Protein AF-A0A8S3E5N0-F1 (afdb_monomer)

pLDDT: mean 90.15, std 7.35, range [54.97, 97.44]

Secondary structure (DSSP, 8-state):
-HHHHHHHHHHHHHHHHHHHHHHHHHHHHHHHHHHHHHHHHHHHHHHTS-THHHHHHHHHHHHHHHTT-HHHHHHHHHHS--

Sequence (82 aa):
SFMKRNYIDLLNLNRDLIHGYKIRCTNHEELMKKLRYLNQMVQKAGNLRIGKYKTIAINQCRAAIKANNAQLLIKTIKTGSV

Structure (mmCIF, N/CA/C/O backbone):
data_AF-A0A8S3E5N0-F1
#
_entry.id   AF-A0A8S3E5N0-F1
#
loop_
_atom_site.group_PDB
_atom_site.id
_atom_site.type_symbol
_atom_site.label_atom_id
_atom_site.label_alt_id
_atom_site.label_comp_id
_atom_site.label_asym_id
_atom_site.label_entity_id
_atom_site.label_seq_id
_atom_site.pdbx_PDB_ins_code
_atom_site.Cartn_x
_atom_site.Cartn_y
_atom_site.Cartn_z
_atom_site.occupancy
_atom_site.B_iso_or_equiv
_atom_site.auth_seq_id
_atom_site.auth_comp_id
_atom_site.auth_asym_id
_atom_site.auth_atom_id
_atom_site.pdbx_PDB_model_num
ATOM 1 N N . SER A 1 1 ? 25.464 3.864 -42.947 1.00 78.50 1 SER A N 1
ATOM 2 C CA . SER A 1 1 ? 26.049 2.662 -42.319 1.00 78.50 1 SER A CA 1
ATOM 3 C C . SER A 1 1 ? 25.133 2.054 -41.282 1.00 78.50 1 SER A C 1
ATOM 5 O O . SER A 1 1 ? 24.509 2.787 -40.522 1.00 78.50 1 SER A O 1
ATOM 7 N N . PHE A 1 2 ? 25.087 0.721 -41.241 1.00 87.56 2 PHE A N 1
ATOM 8 C CA . PHE A 1 2 ? 24.396 -0.094 -40.235 1.00 87.56 2 PHE A CA 1
ATOM 9 C C . PHE A 1 2 ? 24.655 0.386 -38.795 1.00 87.56 2 PHE A C 1
ATOM 11 O O . PHE A 1 2 ? 23.712 0.562 -38.032 1.00 87.56 2 PHE A O 1
ATOM 18 N N . MET A 1 3 ? 25.899 0.749 -38.468 1.00 88.88 3 MET A N 1
ATOM 19 C CA . MET A 1 3 ? 26.272 1.288 -37.151 1.00 88.88 3 MET A CA 1
ATOM 20 C C . MET A 1 3 ? 25.484 2.544 -36.750 1.00 88.88 3 MET A C 1
ATOM 22 O O . MET A 1 3 ? 24.986 2.622 -35.635 1.00 88.88 3 MET A O 1
ATOM 26 N N . LYS A 1 4 ? 25.290 3.504 -37.667 1.00 90.81 4 LYS A N 1
ATOM 27 C CA . LYS A 1 4 ? 24.549 4.745 -37.373 1.00 90.81 4 LYS A CA 1
ATOM 28 C C . LYS A 1 4 ? 23.080 4.467 -37.032 1.00 90.81 4 LYS A C 1
ATOM 30 O O . LYS A 1 4 ? 22.531 5.148 -36.178 1.00 90.81 4 LYS A O 1
ATOM 35 N N . ARG A 1 5 ? 22.464 3.469 -37.677 1.00 91.06 5 ARG A N 1
ATOM 36 C CA . ARG A 1 5 ? 21.080 3.054 -37.392 1.00 91.06 5 ARG A CA 1
ATOM 37 C C . ARG A 1 5 ? 20.966 2.422 -36.004 1.00 91.06 5 ARG A C 1
ATOM 39 O O . ARG A 1 5 ? 20.208 2.933 -35.197 1.00 91.06 5 ARG A O 1
ATOM 46 N N . ASN A 1 6 ? 21.831 1.459 -35.677 1.00 91.25 6 ASN A N 1
ATOM 47 C CA . ASN A 1 6 ? 21.856 0.842 -34.343 1.00 91.25 6 ASN A CA 1
ATOM 48 C C . ASN A 1 6 ? 22.062 1.862 -33.208 1.00 91.25 6 ASN A C 1
ATOM 50 O O . ASN A 1 6 ? 21.430 1.756 -32.163 1.00 91.25 6 ASN A O 1
ATOM 54 N N . TYR A 1 7 ? 22.916 2.874 -33.404 1.00 94.94 7 TYR A N 1
ATOM 55 C CA . TYR A 1 7 ? 23.091 3.941 -32.411 1.00 94.94 7 TYR A CA 1
ATOM 56 C C . TYR A 1 7 ? 21.845 4.820 -32.244 1.00 94.94 7 TYR A C 1
ATOM 58 O O . TYR A 1 7 ? 21.542 5.230 -31.126 1.00 94.94 7 TYR A O 1
ATOM 66 N N . ILE A 1 8 ? 21.125 5.112 -33.332 1.00 94.62 8 ILE A N 1
ATOM 67 C CA . ILE A 1 8 ? 19.854 5.848 -33.273 1.00 94.62 8 ILE A CA 1
ATOM 68 C C . ILE A 1 8 ? 18.800 5.016 -32.535 1.00 94.62 8 ILE A C 1
ATOM 70 O O . ILE A 1 8 ? 18.124 5.544 -31.655 1.00 94.62 8 ILE A O 1
ATOM 74 N N . ASP A 1 9 ? 18.712 3.719 -32.829 1.00 94.62 9 ASP A N 1
ATOM 75 C CA . ASP A 1 9 ? 17.765 2.809 -32.181 1.00 94.62 9 ASP A CA 1
ATOM 76 C C . ASP A 1 9 ? 18.055 2.676 -30.680 1.00 94.62 9 ASP A C 1
ATOM 78 O O . ASP A 1 9 ? 17.147 2.794 -29.858 1.00 94.62 9 ASP A O 1
ATOM 82 N N . LEU A 1 10 ? 19.331 2.541 -30.300 1.00 94.94 10 LEU A N 1
ATOM 83 C CA . LEU A 1 10 ? 19.754 2.525 -28.898 1.00 94.94 10 LEU A CA 1
ATOM 84 C C . LEU A 1 10 ? 19.410 3.836 -28.180 1.00 94.94 10 LEU A C 1
ATOM 86 O O . LEU A 1 10 ? 18.998 3.832 -27.020 1.00 94.94 10 LEU A O 1
ATOM 90 N N . LEU A 1 11 ? 19.581 4.972 -28.857 1.00 95.88 11 LEU A N 1
ATOM 91 C CA . LEU A 1 11 ? 19.278 6.281 -28.291 1.00 95.88 11 LEU A CA 1
ATOM 92 C C . LEU A 1 11 ? 17.771 6.470 -28.082 1.00 95.88 11 LEU A C 1
ATOM 94 O O . LEU A 1 11 ? 17.367 7.012 -27.053 1.00 95.88 11 LEU A O 1
ATOM 98 N N . ASN A 1 12 ? 16.947 5.991 -29.014 1.00 96.38 12 ASN A N 1
ATOM 99 C CA . ASN A 1 12 ? 15.493 5.980 -28.865 1.00 96.38 12 ASN A CA 1
ATOM 100 C C . ASN A 1 12 ? 15.065 5.067 -27.709 1.00 96.38 12 ASN A C 1
ATOM 102 O O . ASN A 1 12 ? 14.345 5.517 -26.822 1.00 96.38 12 ASN A O 1
ATOM 106 N N . LEU A 1 13 ? 15.608 3.848 -27.634 1.00 96.75 13 LEU A N 1
ATOM 107 C CA . LEU A 1 13 ? 15.327 2.920 -26.538 1.00 96.75 13 LEU A CA 1
ATOM 108 C C . LEU A 1 13 ? 15.708 3.505 -25.171 1.00 96.75 13 LEU A C 1
ATOM 110 O O . LEU A 1 13 ? 14.945 3.400 -24.214 1.00 96.75 13 LEU A O 1
ATOM 114 N N . ASN A 1 14 ? 16.869 4.154 -25.071 1.00 97.12 14 ASN A N 1
ATOM 115 C CA . ASN A 1 14 ? 17.293 4.805 -23.833 1.00 97.12 14 ASN A CA 1
ATOM 116 C C . ASN A 1 14 ? 16.345 5.939 -23.427 1.00 97.12 14 ASN A C 1
ATOM 118 O O . ASN A 1 14 ? 16.048 6.091 -22.242 1.00 97.12 14 ASN A O 1
ATOM 122 N N . ARG A 1 15 ? 15.847 6.727 -24.388 1.00 96.62 15 ARG A N 1
ATOM 123 C CA . ARG A 1 15 ? 14.85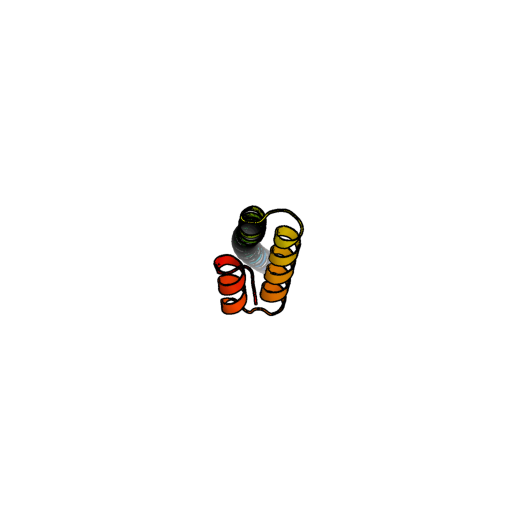3 7.775 -24.109 1.00 96.62 15 ARG A CA 1
ATOM 124 C C . ARG A 1 15 ? 13.553 7.179 -23.579 1.00 96.62 15 ARG A C 1
ATOM 126 O O . ARG A 1 15 ? 13.059 7.653 -22.555 1.00 96.62 15 ARG A O 1
ATOM 133 N N . ASP A 1 16 ? 13.054 6.123 -24.213 1.00 96.94 16 ASP A N 1
ATOM 134 C CA . ASP A 1 16 ? 11.830 5.437 -23.790 1.00 96.94 16 ASP A CA 1
ATOM 135 C C . ASP A 1 16 ? 11.991 4.804 -22.404 1.00 96.94 16 ASP A C 1
ATOM 137 O O . ASP A 1 16 ? 11.105 4.915 -21.552 1.00 96.94 16 ASP A O 1
ATOM 141 N N . LEU A 1 17 ? 13.158 4.214 -22.128 1.00 97.31 17 LEU A N 1
ATOM 142 C CA . LEU A 1 17 ? 13.478 3.635 -20.828 1.00 97.31 17 LEU A CA 1
ATOM 143 C C . LEU A 1 17 ? 13.496 4.697 -19.726 1.00 97.31 17 LEU A C 1
ATOM 145 O O . LEU A 1 17 ? 12.884 4.498 -18.676 1.00 97.31 17 LEU A O 1
ATOM 149 N N . ILE A 1 18 ? 14.160 5.833 -19.957 1.00 97.25 18 ILE A N 1
ATOM 150 C CA . ILE A 1 18 ? 14.206 6.945 -18.997 1.00 97.25 18 ILE A CA 1
ATOM 151 C C . ILE A 1 18 ? 12.797 7.493 -18.753 1.00 97.25 18 ILE A C 1
ATOM 153 O O . ILE A 1 18 ? 12.420 7.753 -17.607 1.00 97.25 18 ILE A O 1
ATOM 157 N N . HIS A 1 19 ? 12.000 7.638 -19.811 1.00 97.31 19 HIS A N 1
ATOM 158 C CA . HIS A 1 19 ? 10.623 8.100 -19.702 1.00 97.31 19 HIS A CA 1
ATOM 159 C C . HIS A 1 19 ? 9.762 7.136 -18.870 1.00 97.31 19 HIS A C 1
ATOM 161 O O . HIS A 1 19 ? 9.131 7.548 -17.893 1.00 97.31 19 HIS A O 1
ATOM 167 N N . GLY A 1 20 ? 9.797 5.840 -19.192 1.00 96.94 20 GLY A N 1
ATOM 168 C CA . GLY A 1 20 ? 9.073 4.806 -18.454 1.00 96.94 20 GLY A CA 1
ATOM 169 C C . GLY A 1 20 ? 9.539 4.674 -17.003 1.00 96.94 20 GLY A C 1
ATOM 170 O O . GLY A 1 20 ? 8.719 4.493 -16.099 1.00 96.94 20 GLY A O 1
ATOM 171 N N . TYR A 1 21 ? 10.841 4.824 -16.749 1.00 97.00 21 TYR A N 1
ATOM 172 C CA . TYR A 1 21 ? 11.394 4.849 -15.398 1.00 97.00 21 TYR A CA 1
ATOM 173 C C . TYR A 1 21 ? 10.850 6.031 -14.594 1.00 97.00 21 TYR A C 1
ATOM 175 O O . TYR A 1 21 ? 10.390 5.841 -13.470 1.00 97.00 21 TYR A O 1
ATOM 183 N N . LYS A 1 22 ? 10.806 7.231 -15.184 1.00 97.00 22 LYS A N 1
ATOM 184 C CA . LYS A 1 22 ? 10.250 8.419 -14.527 1.00 97.00 22 LYS A CA 1
ATOM 185 C C . LYS A 1 22 ? 8.784 8.217 -14.134 1.00 97.00 22 LYS A C 1
ATOM 187 O O . LYS A 1 22 ? 8.434 8.475 -12.986 1.00 97.00 22 LYS A O 1
ATOM 192 N N . ILE A 1 23 ? 7.956 7.688 -15.041 1.00 97.38 23 ILE A N 1
ATOM 193 C CA . ILE A 1 23 ? 6.551 7.353 -14.746 1.00 97.38 23 ILE A CA 1
ATOM 194 C C . ILE A 1 23 ? 6.467 6.355 -13.588 1.00 97.38 23 ILE A C 1
ATOM 196 O O . ILE A 1 23 ? 5.684 6.534 -12.654 1.00 97.38 23 ILE A O 1
ATOM 200 N N . ARG A 1 24 ? 7.295 5.306 -13.617 1.00 97.44 24 ARG A N 1
ATOM 201 C CA . ARG A 1 24 ? 7.329 4.291 -12.561 1.00 97.44 24 ARG A CA 1
ATOM 202 C C . ARG A 1 24 ? 7.698 4.892 -11.208 1.00 97.44 24 ARG A C 1
ATOM 204 O O . ARG A 1 24 ? 7.049 4.556 -10.221 1.00 97.44 24 ARG A O 1
ATOM 211 N N . CYS A 1 25 ? 8.693 5.776 -11.160 1.00 97.38 25 CYS A N 1
ATOM 212 C CA . CYS A 1 25 ? 9.078 6.483 -9.942 1.00 97.38 25 CYS A CA 1
ATOM 213 C C . CYS A 1 25 ? 7.927 7.332 -9.401 1.00 97.38 25 CYS A C 1
ATOM 215 O O . CYS A 1 25 ? 7.595 7.208 -8.226 1.00 97.38 25 CYS A O 1
ATOM 217 N N . THR A 1 26 ? 7.264 8.118 -10.252 1.00 97.06 26 THR A N 1
ATOM 218 C CA . THR A 1 26 ? 6.107 8.926 -9.843 1.00 97.06 26 THR A CA 1
ATOM 219 C C . THR A 1 26 ? 4.987 8.055 -9.271 1.00 97.06 26 THR A C 1
ATOM 221 O O . THR A 1 26 ? 4.519 8.300 -8.159 1.00 97.06 26 THR A O 1
ATOM 224 N N . ASN A 1 27 ? 4.618 6.979 -9.969 1.00 96.75 27 ASN A N 1
ATOM 225 C CA . ASN A 1 27 ? 3.590 6.049 -9.498 1.00 96.75 27 ASN A CA 1
ATOM 226 C C . ASN A 1 27 ? 3.983 5.387 -8.170 1.00 96.75 27 ASN A C 1
ATOM 228 O O . ASN A 1 27 ? 3.148 5.212 -7.281 1.00 96.75 27 ASN A O 1
ATOM 232 N N . HIS A 1 28 ? 5.258 5.024 -8.020 1.00 96.81 28 HIS A N 1
ATOM 233 C CA . HIS A 1 28 ? 5.778 4.432 -6.795 1.00 96.81 28 HIS A CA 1
ATOM 234 C C . HIS A 1 28 ? 5.709 5.410 -5.615 1.00 96.81 28 HIS A C 1
ATOM 236 O O . HIS A 1 28 ? 5.241 5.037 -4.539 1.00 96.81 28 HIS A O 1
ATOM 242 N N . GLU A 1 29 ? 6.114 6.667 -5.806 1.00 97.19 29 GLU A N 1
ATOM 243 C CA . GLU A 1 29 ? 6.024 7.700 -4.771 1.00 97.19 29 GLU A CA 1
ATOM 244 C C . GLU A 1 29 ? 4.579 7.949 -4.333 1.00 97.19 29 GLU A C 1
ATOM 246 O O . GLU A 1 29 ? 4.296 8.026 -3.134 1.00 97.19 29 GLU A O 1
ATOM 251 N N . GLU A 1 30 ? 3.647 8.051 -5.282 1.00 96.88 30 GLU A N 1
ATOM 252 C CA . GLU A 1 30 ? 2.227 8.208 -4.971 1.00 96.88 30 GLU A CA 1
ATOM 253 C C . GLU A 1 30 ? 1.665 7.010 -4.206 1.00 96.88 30 GLU A C 1
ATOM 255 O O . GLU A 1 30 ? 0.938 7.184 -3.222 1.00 96.88 30 GLU A O 1
ATOM 260 N N . LEU A 1 31 ? 2.020 5.792 -4.621 1.00 95.62 31 LEU A N 1
ATOM 261 C CA . LEU A 1 31 ? 1.608 4.575 -3.932 1.00 95.62 31 LEU A CA 1
ATOM 262 C C . LEU A 1 31 ? 2.140 4.556 -2.495 1.00 95.62 31 LEU A C 1
ATOM 264 O O . LEU A 1 31 ? 1.379 4.302 -1.559 1.00 95.62 31 LEU A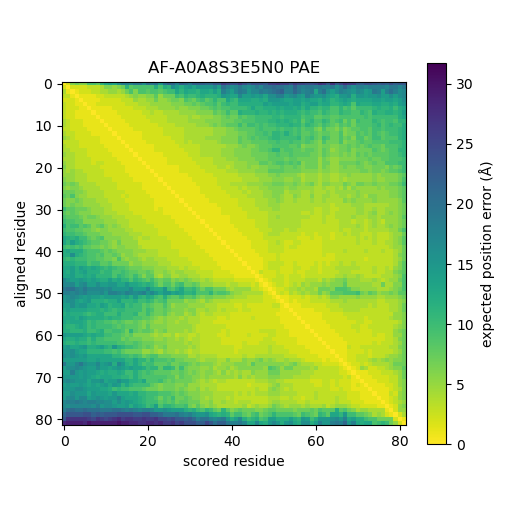 O 1
ATOM 268 N N . MET A 1 32 ? 3.416 4.889 -2.294 1.00 96.25 32 MET A N 1
ATOM 269 C CA . MET A 1 32 ? 4.017 4.958 -0.961 1.00 96.25 32 MET A CA 1
ATOM 270 C C . MET A 1 32 ? 3.363 6.029 -0.084 1.00 96.25 32 MET A C 1
ATOM 272 O O . MET A 1 32 ? 3.108 5.780 1.099 1.00 96.25 32 MET A O 1
ATOM 276 N N . LYS A 1 33 ? 3.014 7.194 -0.646 1.00 96.38 33 LYS A N 1
ATOM 277 C CA . LYS A 1 33 ? 2.250 8.236 0.065 1.00 96.38 33 LYS A CA 1
ATOM 278 C C . LYS A 1 33 ? 0.885 7.712 0.519 1.00 96.38 33 LYS A C 1
ATOM 280 O O . LYS A 1 33 ? 0.539 7.859 1.694 1.00 96.38 33 LYS A O 1
ATOM 285 N N . LYS A 1 34 ? 0.138 7.043 -0.367 1.00 93.00 34 LYS A N 1
ATOM 286 C CA . LYS A 1 34 ? -1.180 6.455 -0.055 1.00 93.00 34 LYS A CA 1
ATOM 287 C C . LYS A 1 34 ? -1.080 5.361 1.015 1.00 93.00 34 LYS A C 1
ATOM 289 O O . LYS A 1 34 ? -1.867 5.356 1.961 1.00 93.00 34 LYS A O 1
ATOM 294 N N . LEU A 1 35 ? -0.081 4.482 0.931 1.00 91.56 35 LEU A N 1
ATOM 295 C CA . LEU A 1 35 ? 0.159 3.436 1.934 1.00 91.56 35 LEU A CA 1
ATOM 296 C C . LEU A 1 35 ? 0.540 4.013 3.301 1.00 91.56 35 LEU A C 1
ATOM 298 O O . LEU A 1 35 ? 0.076 3.525 4.335 1.00 91.56 35 LEU A O 1
ATOM 302 N N . ARG A 1 36 ? 1.354 5.074 3.332 1.00 94.19 36 ARG A N 1
ATOM 303 C CA . ARG A 1 36 ? 1.677 5.783 4.576 1.00 94.19 36 ARG A CA 1
ATOM 304 C C . ARG A 1 36 ? 0.421 6.387 5.199 1.00 94.19 36 ARG A C 1
ATOM 306 O O . ARG A 1 36 ? 0.209 6.219 6.399 1.00 94.19 36 ARG A O 1
ATOM 313 N N . TYR A 1 37 ? -0.425 7.027 4.393 1.00 93.12 37 TYR A N 1
ATOM 314 C CA . TYR A 1 37 ? -1.689 7.597 4.855 1.00 93.12 37 TYR A CA 1
ATOM 315 C C . TYR A 1 37 ? -2.626 6.529 5.438 1.00 93.12 37 TYR A C 1
ATOM 317 O O . TYR A 1 37 ? -3.150 6.704 6.538 1.00 93.12 37 TYR A O 1
ATOM 325 N N . LEU A 1 38 ? -2.773 5.383 4.764 1.00 90.31 38 LEU A N 1
ATOM 326 C CA . LEU A 1 38 ? -3.564 4.256 5.270 1.00 90.31 38 LEU A CA 1
ATOM 327 C C . LEU A 1 38 ? -3.049 3.758 6.626 1.00 90.31 38 LEU A C 1
ATOM 329 O O . LEU A 1 38 ? -3.829 3.614 7.566 1.00 90.31 38 LEU A O 1
ATOM 333 N N . ASN A 1 39 ? -1.737 3.560 6.771 1.00 91.38 39 ASN A N 1
ATOM 334 C CA . ASN A 1 39 ? -1.148 3.144 8.047 1.00 91.38 39 ASN A CA 1
ATOM 335 C C . ASN A 1 39 ? -1.378 4.174 9.161 1.00 91.38 39 ASN A C 1
ATOM 337 O O . ASN A 1 39 ? -1.722 3.803 10.283 1.00 91.38 39 ASN A O 1
ATOM 341 N N . GLN A 1 40 ? -1.239 5.466 8.855 1.00 93.44 40 GLN A N 1
ATOM 342 C CA . GLN A 1 40 ? -1.544 6.537 9.803 1.00 93.44 40 GLN A CA 1
ATOM 343 C C . GLN A 1 40 ? -3.016 6.525 10.220 1.00 93.44 40 GLN A C 1
ATOM 345 O O . GLN A 1 40 ? -3.306 6.694 11.400 1.00 93.44 40 GLN A O 1
ATOM 350 N N . MET A 1 41 ? -3.942 6.287 9.291 1.00 90.00 41 MET A N 1
ATOM 351 C CA . MET A 1 41 ? -5.369 6.178 9.599 1.00 90.00 41 MET A CA 1
ATOM 352 C C . MET A 1 41 ? -5.676 5.005 10.530 1.00 90.00 41 MET A C 1
ATOM 354 O O . MET A 1 41 ? -6.416 5.180 11.498 1.00 90.00 41 MET A O 1
ATOM 358 N N . VAL A 1 42 ? -5.058 3.842 10.306 1.00 90.06 42 VAL A N 1
ATOM 359 C CA . VAL A 1 42 ? -5.187 2.682 11.204 1.00 90.06 42 VAL A CA 1
ATOM 360 C C . VAL A 1 42 ? -4.661 3.008 12.604 1.00 90.06 42 VAL A C 1
ATOM 362 O O . VAL A 1 42 ? -5.316 2.703 13.600 1.00 90.06 42 VAL A O 1
ATOM 365 N N . GLN A 1 43 ? -3.504 3.667 12.695 1.00 91.06 43 GLN A N 1
ATOM 366 C CA . GLN A 1 43 ? -2.928 4.070 13.981 1.00 91.06 43 GLN A CA 1
ATOM 367 C C . GLN A 1 43 ? -3.796 5.102 14.703 1.00 91.06 43 GLN A C 1
ATOM 369 O O . GLN A 1 43 ? -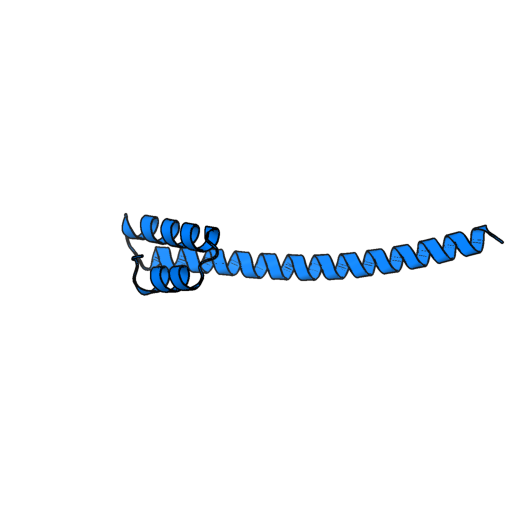4.045 4.961 15.898 1.00 91.06 43 GLN A O 1
ATOM 374 N N . LYS A 1 44 ? -4.312 6.104 13.980 1.00 89.94 44 LYS A N 1
ATOM 37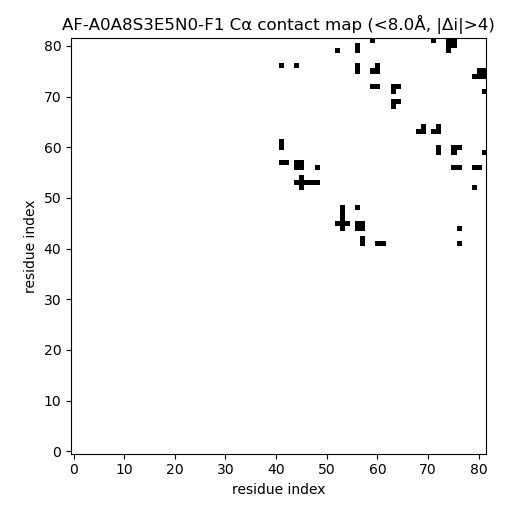5 C CA . LYS A 1 44 ? -5.264 7.080 14.524 1.00 89.94 44 LYS A CA 1
ATOM 376 C C . LYS A 1 44 ? -6.499 6.371 15.069 1.00 89.94 44 LYS A C 1
ATOM 378 O O . LYS A 1 44 ? -6.828 6.576 16.229 1.00 89.94 44 LYS A O 1
ATOM 383 N N . ALA A 1 45 ? -7.114 5.473 14.300 1.00 87.50 45 ALA A N 1
ATOM 384 C CA . ALA A 1 45 ? -8.258 4.688 14.760 1.00 87.50 45 ALA A CA 1
ATOM 385 C C . ALA A 1 45 ? -7.943 3.874 16.029 1.00 87.50 45 ALA A C 1
ATOM 387 O O . ALA A 1 45 ? -8.755 3.829 16.951 1.00 87.50 45 ALA A O 1
ATOM 388 N N . GLY A 1 46 ? -6.753 3.278 16.123 1.00 88.81 46 GLY A N 1
ATOM 389 C CA . GLY A 1 46 ? -6.298 2.614 17.345 1.00 88.81 46 GLY A CA 1
ATOM 390 C C . GLY A 1 46 ? -6.155 3.571 18.534 1.00 88.81 46 GLY A C 1
ATOM 391 O O 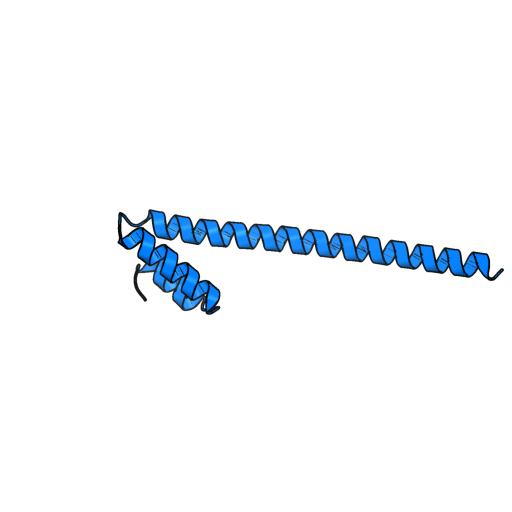. GLY A 1 46 ? -6.594 3.245 19.631 1.00 88.81 46 GLY A O 1
ATOM 392 N N . ASN A 1 47 ? -5.577 4.755 18.323 1.00 89.38 47 ASN A N 1
ATOM 393 C CA . ASN A 1 47 ? -5.338 5.754 19.371 1.00 89.38 47 ASN A CA 1
ATOM 394 C C . ASN A 1 47 ? -6.614 6.409 19.918 1.00 89.38 47 ASN A C 1
ATO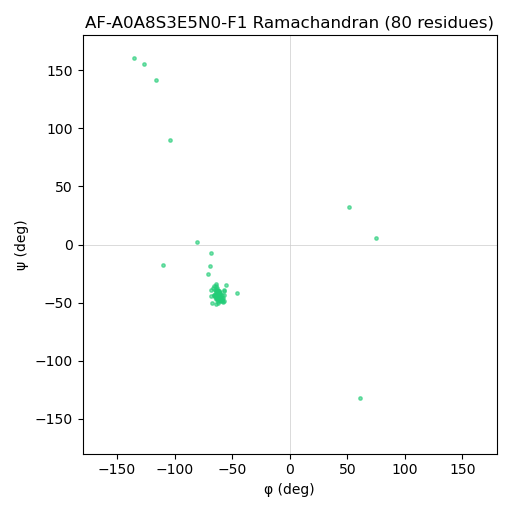M 396 O O . ASN A 1 47 ? -6.575 6.937 21.023 1.00 89.38 47 ASN A O 1
ATOM 400 N N . LEU A 1 48 ? -7.745 6.335 19.206 1.00 87.81 48 LEU A N 1
ATOM 401 C CA . LEU A 1 48 ? -9.057 6.704 19.762 1.00 87.81 48 LEU A CA 1
ATOM 402 C C . LEU A 1 48 ? -9.540 5.734 20.862 1.00 87.81 48 LEU A C 1
ATOM 404 O O . LEU A 1 48 ? -10.582 5.964 21.469 1.00 87.81 48 LEU A O 1
ATOM 408 N N . ARG A 1 49 ? -8.836 4.621 21.094 1.00 86.81 49 ARG A N 1
ATOM 409 C CA . ARG A 1 49 ? -9.232 3.549 22.014 1.00 86.81 49 ARG A CA 1
ATOM 410 C C . ARG A 1 49 ? -8.102 3.256 23.000 1.00 86.81 49 ARG A C 1
ATOM 412 O O . ARG A 1 49 ? -6.929 3.487 22.716 1.00 86.81 49 ARG A O 1
ATOM 419 N N . ILE A 1 50 ? -8.459 2.708 24.161 1.00 87.50 50 ILE A N 1
ATOM 420 C CA . ILE A 1 50 ? -7.522 2.445 25.263 1.00 87.50 50 ILE A CA 1
ATOM 421 C C . ILE A 1 50 ? -7.429 0.935 25.523 1.00 87.50 50 ILE A C 1
ATOM 423 O O . ILE A 1 50 ? -8.422 0.205 25.441 1.00 87.50 50 ILE A O 1
ATOM 427 N N . GLY A 1 51 ? -6.217 0.457 25.820 1.00 89.44 51 GLY A N 1
ATOM 428 C CA . GLY A 1 51 ? -5.958 -0.932 26.206 1.00 89.44 51 GLY A CA 1
ATOM 429 C C . GLY A 1 51 ? -6.347 -1.944 25.123 1.00 89.44 51 GLY A C 1
ATOM 430 O O . GLY A 1 51 ? -6.018 -1.776 23.949 1.00 89.44 51 GLY A O 1
ATOM 431 N N . LYS A 1 52 ? -7.078 -2.999 25.508 1.00 88.25 52 LYS A N 1
ATOM 432 C CA . LYS A 1 52 ? -7.461 -4.108 24.612 1.00 88.25 52 LYS A CA 1
ATOM 433 C C . LYS A 1 52 ? -8.209 -3.659 23.349 1.00 88.25 52 LYS A C 1
ATOM 435 O O . LYS A 1 52 ? -8.002 -4.222 22.276 1.00 88.25 52 LYS A O 1
ATOM 440 N N . TYR A 1 53 ? -9.028 -2.610 23.448 1.00 86.62 53 TYR A N 1
ATOM 441 C CA . TYR A 1 53 ? -9.839 -2.113 22.334 1.00 86.62 53 TYR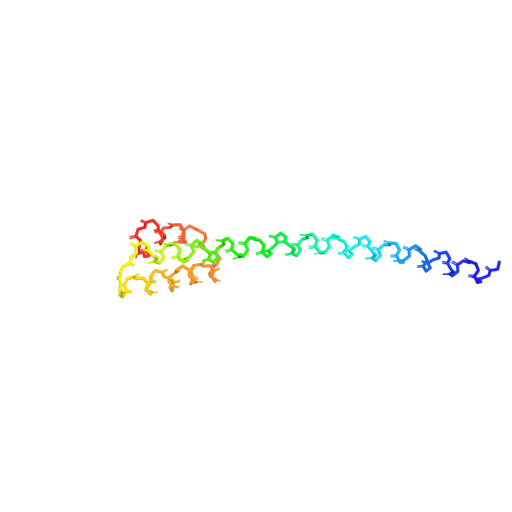 A CA 1
ATOM 442 C C . TYR A 1 53 ? -9.003 -1.428 21.244 1.00 86.62 53 TYR A C 1
ATOM 444 O O . TYR A 1 53 ? -9.394 -1.445 20.077 1.00 86.62 53 TYR A O 1
ATOM 452 N N . LYS A 1 54 ? -7.826 -0.887 21.591 1.00 88.31 54 LYS A N 1
ATOM 453 C CA . LYS A 1 54 ? -6.858 -0.363 20.614 1.00 88.31 54 LYS A CA 1
ATOM 454 C C . LYS A 1 54 ? -6.333 -1.479 19.718 1.00 88.31 54 LYS A C 1
ATOM 456 O O . LYS A 1 54 ? -6.381 -1.364 18.495 1.00 88.31 54 LYS A O 1
ATOM 461 N N . THR A 1 55 ? -5.870 -2.571 20.325 1.00 88.50 55 THR A N 1
ATOM 462 C CA . THR A 1 55 ? -5.318 -3.723 19.602 1.00 88.50 55 THR A CA 1
ATOM 463 C C . THR A 1 55 ? -6.372 -4.370 18.706 1.00 88.50 55 THR A C 1
ATOM 465 O O . THR A 1 55 ? -6.094 -4.666 17.545 1.00 88.50 55 THR A O 1
ATOM 468 N N . ILE A 1 56 ? -7.604 -4.518 19.207 1.00 88.50 56 ILE A N 1
ATOM 469 C CA . ILE A 1 56 ? -8.732 -5.062 18.438 1.00 88.50 56 ILE A CA 1
ATOM 470 C C . ILE A 1 56 ? -9.030 -4.189 17.212 1.00 88.50 56 ILE A C 1
ATOM 472 O O . ILE A 1 56 ? -9.085 -4.712 16.100 1.00 88.50 56 ILE A O 1
ATOM 476 N N . ALA A 1 57 ? -9.142 -2.867 17.379 1.00 87.56 57 ALA A N 1
ATOM 477 C CA . ALA A 1 57 ? -9.434 -1.961 16.270 1.00 87.56 57 ALA A CA 1
ATOM 478 C C . ALA A 1 57 ? -8.332 -1.962 15.198 1.00 87.56 57 ALA A C 1
ATOM 480 O O . ALA A 1 57 ? -8.637 -1.976 14.006 1.00 87.56 57 ALA A O 1
ATOM 481 N N . ILE A 1 58 ? -7.055 -2.005 15.598 1.00 89.69 58 ILE A N 1
ATOM 482 C CA . ILE A 1 58 ? -5.928 -2.098 14.655 1.00 89.69 58 ILE A CA 1
ATOM 483 C C . ILE A 1 58 ? -5.996 -3.407 13.857 1.00 89.69 58 ILE A C 1
ATOM 485 O O . ILE A 1 58 ? -5.841 -3.391 12.634 1.00 89.69 58 ILE A O 1
ATOM 489 N N . ASN A 1 59 ? -6.257 -4.531 14.528 1.00 90.38 59 ASN A N 1
ATOM 490 C CA . ASN A 1 59 ? -6.346 -5.839 13.882 1.00 90.38 59 ASN A CA 1
ATOM 491 C C . ASN A 1 59 ? -7.534 -5.921 12.918 1.00 90.38 59 ASN A C 1
ATOM 493 O O . ASN A 1 59 ? -7.369 -6.388 11.792 1.00 90.38 59 ASN A O 1
ATOM 497 N N . GLN A 1 60 ? -8.700 -5.406 13.313 1.00 88.56 60 GLN A N 1
ATOM 498 C CA . GLN A 1 60 ? -9.884 -5.350 12.453 1.00 88.56 60 GLN A CA 1
ATOM 499 C C . GLN A 1 60 ? -9.661 -4.447 11.235 1.00 88.56 60 GLN A C 1
ATOM 501 O O . GLN A 1 60 ? -9.982 -4.844 10.118 1.00 88.56 60 GLN A O 1
ATOM 506 N N . CYS A 1 61 ? -9.033 -3.278 11.409 1.00 89.38 61 CYS A N 1
ATOM 507 C CA . CYS A 1 61 ? -8.693 -2.410 10.279 1.00 89.38 61 CYS A CA 1
ATOM 508 C C . CYS A 1 61 ? -7.745 -3.113 9.295 1.00 89.38 61 CYS A C 1
ATOM 510 O O . CYS A 1 61 ? -7.950 -3.051 8.085 1.00 89.38 61 CYS A O 1
ATOM 512 N N . ARG A 1 62 ? -6.727 -3.827 9.795 1.00 90.81 62 ARG A N 1
ATOM 513 C CA . ARG A 1 62 ? -5.810 -4.613 8.952 1.00 90.81 62 ARG A CA 1
ATOM 514 C C . ARG A 1 62 ? -6.524 -5.756 8.229 1.00 90.81 62 ARG A C 1
ATOM 516 O O . ARG A 1 62 ? -6.249 -5.985 7.053 1.00 90.81 62 ARG A O 1
ATOM 523 N N . ALA A 1 63 ? -7.450 -6.440 8.899 1.00 90.62 63 ALA A N 1
ATOM 524 C CA . ALA A 1 63 ? -8.261 -7.493 8.295 1.00 90.62 63 ALA A CA 1
ATOM 525 C C . ALA A 1 63 ? -9.164 -6.946 7.177 1.00 90.62 63 ALA A C 1
ATOM 527 O O . ALA A 1 63 ? -9.194 -7.516 6.089 1.00 90.62 63 ALA A O 1
ATOM 528 N N . ALA A 1 64 ? -9.821 -5.803 7.400 1.00 88.75 64 ALA A N 1
ATOM 529 C CA . ALA A 1 64 ? -10.651 -5.137 6.397 1.00 88.75 64 ALA A CA 1
ATOM 530 C C . ALA A 1 64 ? -9.839 -4.691 5.168 1.00 88.75 64 ALA A C 1
ATOM 532 O O . ALA A 1 64 ? -10.290 -4.873 4.038 1.00 88.75 64 ALA A O 1
ATOM 533 N N . ILE A 1 65 ? -8.617 -4.179 5.377 1.00 89.50 65 ILE A N 1
ATOM 534 C CA . ILE A 1 65 ? -7.690 -3.834 4.286 1.00 89.50 65 ILE A CA 1
ATOM 535 C C . ILE A 1 65 ? -7.299 -5.087 3.492 1.00 89.50 65 ILE A C 1
ATOM 537 O O . ILE A 1 65 ? -7.351 -5.067 2.265 1.00 89.50 65 ILE A O 1
ATOM 541 N N . LYS A 1 66 ? -6.954 -6.193 4.167 1.00 89.69 66 LYS A N 1
ATOM 542 C CA . LYS A 1 66 ? -6.594 -7.459 3.503 1.00 89.69 66 LYS A CA 1
ATOM 543 C C . LYS A 1 66 ? -7.763 -8.056 2.711 1.00 89.69 66 LYS A C 1
ATOM 545 O O . LYS A 1 66 ? -7.543 -8.642 1.658 1.00 89.69 66 LYS A O 1
ATOM 550 N N . ALA A 1 67 ? -8.990 -7.881 3.197 1.00 90.69 67 ALA A N 1
ATOM 551 C CA . ALA A 1 67 ? -10.216 -8.295 2.516 1.00 90.69 67 ALA A CA 1
ATOM 552 C C . ALA A 1 67 ? -10.675 -7.313 1.417 1.00 90.69 67 ALA A C 1
ATOM 554 O O . ALA A 1 67 ? -11.732 -7.521 0.829 1.00 90.69 67 ALA A O 1
ATOM 555 N N . ASN A 1 68 ? -9.921 -6.234 1.165 1.00 89.31 68 ASN A N 1
ATOM 556 C CA . ASN A 1 68 ? -10.278 -5.148 0.248 1.00 89.31 68 ASN A CA 1
ATOM 557 C C . ASN A 1 68 ? -11.684 -4.560 0.502 1.00 89.31 68 ASN A C 1
ATOM 559 O O . ASN A 1 68 ? -12.379 -4.132 -0.418 1.00 89.31 68 ASN A O 1
ATOM 563 N N . ASN A 1 69 ? -12.122 -4.547 1.765 1.00 88.06 69 ASN A N 1
ATOM 564 C CA . ASN A 1 69 ? -13.458 -4.104 2.149 1.00 88.06 69 ASN A CA 1
ATOM 565 C C . ASN A 1 69 ? -13.404 -2.704 2.778 1.00 88.06 69 ASN A C 1
ATOM 567 O O . ASN A 1 69 ? -13.256 -2.536 3.992 1.00 88.06 69 ASN A O 1
ATOM 571 N N . ALA A 1 70 ? -13.535 -1.683 1.929 1.00 86.88 70 ALA A N 1
ATOM 572 C CA . ALA A 1 70 ? -13.481 -0.280 2.341 1.00 86.88 70 ALA A CA 1
ATOM 573 C C . ALA A 1 70 ? -14.650 0.126 3.257 1.00 86.88 70 ALA A C 1
ATOM 575 O O . ALA A 1 70 ? -14.461 0.915 4.183 1.00 86.88 70 ALA A O 1
ATOM 576 N N . GLN A 1 71 ? -15.847 -0.427 3.037 1.00 85.44 71 GLN A N 1
ATOM 577 C CA . GLN A 1 71 ? -17.014 -0.140 3.877 1.00 85.44 71 GLN A CA 1
ATOM 578 C C . GLN A 1 71 ? -16.799 -0.651 5.301 1.00 85.44 71 GLN A C 1
ATOM 580 O O . GLN A 1 71 ? -17.032 0.084 6.263 1.00 85.44 71 GLN A O 1
ATOM 585 N N . LEU A 1 72 ? -16.281 -1.876 5.431 1.00 84.94 72 LEU A N 1
ATOM 586 C CA . LEU A 1 72 ? -15.932 -2.454 6.721 1.00 84.94 72 LEU A CA 1
ATOM 587 C C . LEU A 1 72 ? -14.843 -1.635 7.418 1.00 84.94 72 LEU A C 1
ATOM 589 O O . LEU A 1 72 ? -14.991 -1.318 8.592 1.00 84.94 72 LEU A O 1
ATOM 593 N N . LEU A 1 73 ? -13.802 -1.206 6.695 1.00 85.75 73 LEU A N 1
ATOM 594 C CA . LEU A 1 73 ? -12.753 -0.348 7.255 1.00 85.75 73 LEU A CA 1
ATOM 595 C C . LEU A 1 73 ? -13.334 0.947 7.845 1.00 85.75 73 LEU A C 1
ATOM 597 O O . LEU A 1 73 ? -13.031 1.302 8.984 1.00 85.75 73 LEU A O 1
ATOM 601 N N . ILE A 1 74 ? -14.203 1.640 7.103 1.00 86.31 74 ILE A N 1
ATOM 602 C CA . ILE A 1 74 ? -14.844 2.877 7.571 1.00 86.31 74 ILE A CA 1
ATOM 603 C C . ILE A 1 74 ? -15.729 2.599 8.792 1.00 86.31 74 ILE A C 1
ATOM 605 O O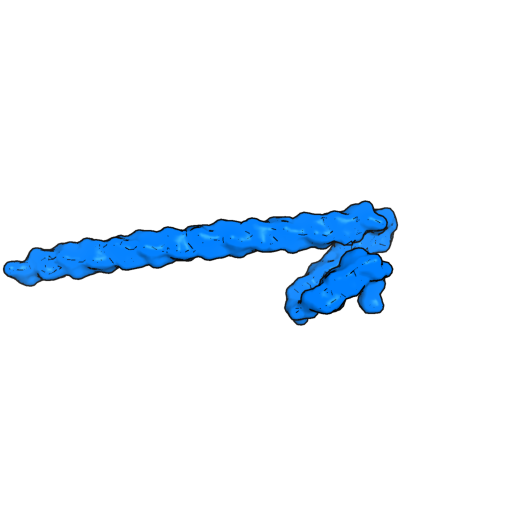 . ILE A 1 74 ? -15.697 3.363 9.761 1.00 86.31 74 ILE A O 1
ATOM 609 N N . LYS A 1 75 ? -16.494 1.501 8.775 1.00 85.88 75 LYS A N 1
ATOM 610 C CA . LYS A 1 75 ? -17.361 1.093 9.887 1.00 85.88 75 LYS A CA 1
ATOM 611 C C . LYS A 1 75 ? -16.555 0.795 11.151 1.00 85.88 75 LYS A C 1
ATOM 613 O O . LYS A 1 75 ? -16.880 1.334 12.210 1.00 85.88 75 LYS A O 1
ATOM 618 N N . THR A 1 76 ? -15.472 0.028 11.035 1.00 85.00 76 THR A N 1
ATOM 619 C CA . THR A 1 76 ? -14.565 -0.297 12.143 1.00 85.00 76 THR A CA 1
ATOM 620 C C . THR A 1 76 ? -13.929 0.962 12.730 1.00 85.00 76 THR A C 1
ATOM 622 O O . THR A 1 76 ? -13.877 1.111 13.950 1.00 85.00 76 THR A O 1
ATOM 625 N N . ILE A 1 77 ? -13.500 1.913 11.892 1.00 85.06 77 ILE A N 1
ATOM 626 C CA . ILE A 1 77 ? -12.932 3.182 12.369 1.00 85.06 77 ILE A CA 1
ATOM 627 C C . ILE A 1 77 ? -13.981 3.975 13.164 1.00 85.06 77 ILE A C 1
ATOM 629 O O . ILE A 1 77 ? -13.691 4.390 14.290 1.00 85.06 77 ILE A O 1
ATOM 633 N N . LYS A 1 78 ? -15.195 4.129 12.614 1.00 83.31 78 LYS A N 1
ATOM 634 C CA . LYS A 1 78 ? -16.286 4.920 13.211 1.00 83.31 78 LYS A CA 1
ATOM 635 C C . LYS A 1 78 ? -16.863 4.309 14.489 1.00 83.31 78 LYS A C 1
ATOM 637 O O . LYS A 1 78 ? -17.090 5.031 15.448 1.00 83.31 78 LYS A O 1
ATOM 642 N N . THR A 1 79 ? -17.110 3.001 14.503 1.00 79.19 79 THR A N 1
ATOM 643 C CA . THR A 1 79 ? -17.905 2.344 15.561 1.00 79.19 79 THR A CA 1
ATOM 644 C C . THR A 1 79 ? -17.079 1.453 16.486 1.00 79.19 79 THR A C 1
ATOM 646 O O . THR A 1 79 ? -17.498 1.166 17.598 1.00 79.19 79 THR A O 1
ATOM 649 N N . GLY A 1 80 ? -15.868 1.053 16.083 1.00 65.56 80 GLY A N 1
ATOM 650 C CA . GLY A 1 80 ? -14.996 0.188 16.888 1.00 65.56 80 GLY A CA 1
ATOM 651 C C . GLY A 1 80 ? -15.392 -1.279 16.933 1.00 65.56 80 GLY A C 1
ATOM 652 O O . GLY A 1 80 ? -14.740 -2.033 17.648 1.00 65.56 80 GLY A O 1
ATOM 653 N N . SER A 1 81 ? -16.407 -1.661 16.161 1.00 60.81 81 SER A N 1
ATOM 654 C C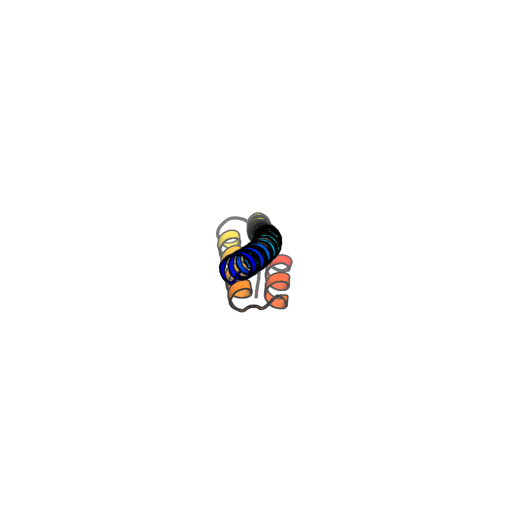A . SER A 1 81 ? -16.859 -3.035 15.985 1.00 60.81 81 SER A CA 1
ATOM 655 C C . SER A 1 81 ? -17.125 -3.330 14.511 1.00 60.81 81 SER A C 1
ATOM 657 O O . SER A 1 81 ? -17.265 -2.420 13.686 1.00 60.81 81 SER A O 1
ATOM 659 N N . VAL A 1 82 ? -17.136 -4.626 14.200 1.00 54.97 82 VAL A N 1
ATOM 660 C CA . VAL A 1 82 ? -17.521 -5.200 12.901 1.00 54.97 82 VAL A CA 1
ATOM 661 C C . VAL A 1 82 ? -19.012 -5.011 12.665 1.00 54.97 82 VAL A C 1
ATOM 663 O O . VAL A 1 82 ? -19.800 -5.105 13.627 1.00 54.97 82 VAL A O 1
#

Solvent-accessible surface area (backbone atoms only — not comparable to full-atom values): 4427 Å² total; per-residue (Å²): 111,73,67,62,52,56,53,51,53,52,52,50,51,51,50,54,50,53,51,53,49,51,54,50,50,54,54,49,53,52,50,50,52,53,52,50,51,54,52,49,50,42,50,50,47,16,68,79,39,67,72,72,56,15,58,50,34,36,52,49,38,51,50,21,57,76,67,70,33,66,68,56,31,53,42,29,58,76,69,64,46,134

Radius of gyration: 22.88 Å; Cα contacts (8 Å, |Δi|>4): 41; chains: 1; bounding box: 44×17×68 Å

InterPro domains:
  IPR016616 Bardet-Biedl syndrome 2 protein [PTHR32465] (3-81)
  IPR055380 BBS2, hairpin domain [PF23353] (3-47)
  IPR055381 BBS2, C-terminal helix bundle domain [PF23351] (52-78)

Nearest PDB structures (foldseek):
  6vnw-assembly1_B  TM=9.720E-01  e=6.181E-03  Bos taurus

Foldseek 3Di:
DVVVVVVVVVVVVVVVVVVVVVVVVVVVVVVVVVVVVLLVLLQVLLVVDDDPLSVQLSVQLVVCVVVVNPVSNVCCSVPSDD

Organism: NCBI:txid392030

Mean predicted aligned error: 6.31 Å